Protein AF-A0A3D4RKL6-F1 (afdb_monomer)

pLDDT: mean 74.19, std 23.08, range [36.78, 98.31]

Sequence (136 aa):
MINQMENRRFEDKKEPEIVYSRSVKAGKRIYYLDVKKARNEDLYLCITESKRKSGAEEETPVFEKHKVFLYKEDFAHFVEGLNDVIGYVEKQLGQIEERQAWNPEENNDAAADTEEKDSDEPKKRKGLFGRLSKKD

Structure (mmCIF, N/CA/C/O backbone):
data_AF-A0A3D4RKL6-F1
#
_entry.id   AF-A0A3D4RKL6-F1
#
loop_
_atom_site.group_PDB
_atom_site.id
_atom_site.type_symbol
_atom_site.label_atom_id
_atom_site.label_alt_id
_atom_site.label_comp_id
_atom_site.label_asym_id
_atom_site.label_entity_id
_atom_site.label_seq_id
_atom_site.pdbx_PDB_ins_code
_atom_site.Cartn_x
_atom_site.Cartn_y
_atom_site.Cartn_z
_atom_site.occupancy
_atom_site.B_iso_or_equiv
_atom_site.auth_seq_id
_atom_site.auth_comp_id
_atom_site.auth_asym_id
_atom_site.auth_atom_id
_atom_site.pdbx_PDB_model_num
ATOM 1 N N . MET A 1 1 ? 33.488 6.873 1.400 1.00 39.22 1 MET A N 1
ATOM 2 C CA . MET A 1 1 ? 33.027 5.826 2.342 1.00 39.22 1 MET A CA 1
ATOM 3 C C . MET A 1 1 ? 31.908 6.364 3.245 1.00 39.22 1 MET A C 1
ATOM 5 O O . MET A 1 1 ? 32.100 6.452 4.446 1.00 39.22 1 MET A O 1
ATOM 9 N N . ILE A 1 2 ? 30.757 6.775 2.693 1.00 44.41 2 ILE A N 1
ATOM 10 C CA . ILE A 1 2 ? 29.634 7.303 3.510 1.00 44.41 2 ILE A CA 1
ATOM 11 C C . ILE A 1 2 ? 28.300 6.573 3.225 1.00 44.41 2 ILE A C 1
ATOM 13 O O . ILE A 1 2 ? 27.410 6.583 4.059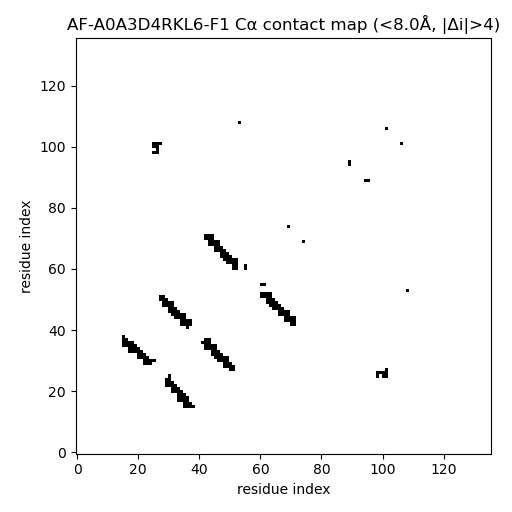 1.00 44.41 2 ILE A O 1
ATOM 17 N N . ASN A 1 3 ? 28.192 5.784 2.148 1.00 38.62 3 ASN A N 1
ATOM 18 C CA . ASN A 1 3 ? 26.923 5.162 1.734 1.00 38.62 3 ASN A CA 1
ATOM 19 C C . ASN A 1 3 ? 26.643 3.733 2.256 1.00 38.62 3 ASN A C 1
ATOM 21 O O . ASN A 1 3 ? 25.818 3.031 1.686 1.00 38.62 3 ASN A O 1
ATOM 25 N N . GLN A 1 4 ? 27.316 3.266 3.316 1.00 43.75 4 GLN A N 1
ATOM 26 C CA . GLN A 1 4 ? 27.133 1.890 3.833 1.00 43.75 4 GLN A CA 1
ATOM 27 C C . GLN A 1 4 ? 26.482 1.798 5.228 1.00 43.75 4 GLN A C 1
ATOM 29 O O . GLN A 1 4 ? 26.430 0.715 5.817 1.00 43.75 4 GLN A O 1
ATOM 34 N N . MET A 1 5 ? 25.988 2.908 5.785 1.00 43.50 5 MET A N 1
ATOM 35 C CA . MET A 1 5 ? 25.441 2.930 7.152 1.00 43.50 5 MET A CA 1
ATOM 36 C C . MET A 1 5 ? 23.915 3.055 7.252 1.00 43.50 5 MET A C 1
ATOM 38 O O . MET A 1 5 ? 23.383 2.779 8.323 1.00 43.50 5 MET A O 1
ATOM 42 N N . GLU A 1 6 ? 23.190 3.362 6.174 1.00 44.66 6 GLU A N 1
ATOM 43 C CA . GLU A 1 6 ? 21.726 3.524 6.262 1.00 44.66 6 GLU A CA 1
ATOM 44 C C . GLU A 1 6 ? 20.927 2.220 6.117 1.00 44.66 6 GLU A C 1
ATOM 46 O O . GLU A 1 6 ? 19.800 2.147 6.597 1.00 44.66 6 GLU A O 1
ATOM 51 N N . ASN A 1 7 ? 21.510 1.147 5.565 1.00 45.97 7 ASN A N 1
ATOM 52 C CA . ASN A 1 7 ? 20.746 -0.068 5.239 1.00 45.97 7 ASN A CA 1
ATOM 53 C C . ASN A 1 7 ? 20.817 -1.206 6.280 1.00 45.97 7 ASN A C 1
ATOM 55 O O . ASN A 1 7 ? 20.224 -2.256 6.067 1.00 45.97 7 ASN A O 1
ATOM 59 N N . ARG A 1 8 ? 21.524 -1.030 7.409 1.00 45.38 8 ARG A N 1
ATOM 60 C CA . ARG A 1 8 ? 21.801 -2.104 8.398 1.00 45.38 8 ARG A CA 1
ATOM 61 C C . ARG A 1 8 ? 21.047 -1.986 9.731 1.00 45.38 8 ARG A C 1
ATOM 63 O O . ARG A 1 8 ? 21.548 -2.427 10.759 1.00 45.38 8 ARG A O 1
ATOM 70 N N . ARG A 1 9 ? 19.864 -1.361 9.768 1.00 43.50 9 ARG A N 1
ATOM 71 C CA . ARG A 1 9 ? 19.114 -1.163 11.034 1.00 43.50 9 ARG A CA 1
ATOM 72 C C . ARG A 1 9 ? 17.768 -1.881 11.160 1.00 43.50 9 ARG A C 1
ATOM 74 O O . ARG A 1 9 ? 17.124 -1.724 12.195 1.00 43.50 9 ARG A O 1
ATOM 81 N N . PHE A 1 10 ? 17.352 -2.689 10.185 1.00 50.50 10 PHE A N 1
ATOM 82 C CA . PHE A 1 10 ? 16.012 -3.296 10.206 1.00 50.50 10 PHE A CA 1
ATOM 83 C C . PHE A 1 10 ? 15.960 -4.831 10.278 1.00 50.50 10 PHE A C 1
ATOM 85 O O . PHE A 1 10 ? 14.867 -5.358 10.452 1.00 50.50 10 PHE A O 1
ATOM 92 N N . GLU A 1 11 ? 17.086 -5.549 10.213 1.00 48.84 11 GLU A N 1
ATOM 93 C CA . GLU A 1 11 ? 17.067 -7.015 10.024 1.00 48.84 11 GLU A CA 1
ATOM 94 C C . GLU A 1 11 ? 16.809 -7.859 11.291 1.00 48.84 11 GLU A C 1
ATOM 96 O O . GLU A 1 11 ? 16.384 -9.000 11.159 1.00 48.84 11 GLU A O 1
ATOM 101 N N . ASP A 1 12 ? 16.938 -7.319 12.511 1.00 50.66 12 ASP A N 1
ATOM 102 C CA . ASP A 1 12 ? 16.784 -8.125 13.747 1.00 50.66 12 ASP A CA 1
ATOM 103 C C . ASP A 1 12 ? 15.400 -8.053 14.421 1.00 50.66 12 ASP A C 1
ATOM 105 O O . ASP A 1 12 ? 15.165 -8.647 15.480 1.00 50.66 12 ASP A O 1
ATOM 109 N N . LYS A 1 13 ? 14.430 -7.337 13.843 1.00 61.06 13 LYS A N 1
ATOM 110 C CA . LYS A 1 13 ? 13.048 -7.385 14.342 1.00 61.06 13 LYS A CA 1
ATOM 111 C C . LYS A 1 13 ? 12.308 -8.487 13.595 1.00 61.06 13 LYS A C 1
ATOM 113 O O . LYS A 1 13 ? 11.991 -8.298 12.428 1.00 61.06 13 LYS A O 1
ATOM 118 N N . LYS A 1 14 ? 11.997 -9.592 14.297 1.00 76.19 14 LYS A N 1
ATOM 119 C CA . LYS A 1 14 ? 11.049 -10.635 13.855 1.00 76.19 14 LYS A CA 1
ATOM 120 C C . LYS A 1 14 ? 9.933 -9.982 13.042 1.00 76.19 14 LYS A C 1
ATOM 122 O O . LYS A 1 14 ? 9.245 -9.105 13.576 1.00 76.19 14 LYS A O 1
ATOM 127 N N . GLU A 1 15 ? 9.812 -10.376 11.774 1.00 79.94 15 GLU A N 1
ATOM 128 C CA . GLU A 1 15 ? 8.829 -9.773 10.886 1.00 79.94 15 GLU A CA 1
ATOM 129 C C . GLU A 1 15 ? 7.431 -9.906 11.513 1.00 79.94 15 GLU A C 1
ATOM 131 O O . GLU A 1 15 ? 7.083 -10.976 12.028 1.00 79.94 15 GLU A O 1
ATOM 136 N N . PRO A 1 16 ? 6.654 -8.812 11.555 1.00 85.69 16 PRO A N 1
ATOM 137 C CA . PRO A 1 16 ? 5.302 -8.852 12.084 1.00 85.69 16 PRO A CA 1
ATOM 138 C C . PRO A 1 16 ? 4.443 -9.809 11.256 1.00 85.69 16 PRO A C 1
ATOM 140 O O . PRO A 1 16 ? 4.565 -9.864 10.032 1.00 85.69 16 PRO A O 1
ATOM 143 N N . GLU A 1 17 ? 3.576 -10.553 11.942 1.00 90.69 17 GLU A N 1
ATOM 144 C CA . GLU A 1 17 ? 2.701 -11.551 11.331 1.00 90.69 17 GLU A CA 1
ATOM 145 C C . GLU A 1 17 ? 1.767 -10.896 10.306 1.00 90.69 17 GLU A C 1
ATOM 147 O O . GLU A 1 17 ? 1.111 -9.889 10.596 1.00 90.69 17 GLU A O 1
ATOM 152 N N . ILE A 1 18 ? 1.717 -11.479 9.105 1.00 95.81 18 ILE A N 1
ATOM 153 C CA . ILE A 1 18 ? 0.768 -11.112 8.055 1.00 95.81 18 ILE A CA 1
ATOM 154 C C . ILE A 1 18 ? -0.501 -11.925 8.289 1.00 95.81 18 ILE A C 1
ATOM 156 O O . ILE A 1 18 ? -0.499 -13.140 8.108 1.00 95.81 18 ILE A O 1
ATOM 160 N N . VAL A 1 19 ? -1.579 -11.250 8.680 1.00 97.19 19 VAL A N 1
ATOM 161 C CA . VAL A 1 19 ? -2.872 -11.900 8.952 1.00 97.19 19 VAL A CA 1
ATOM 162 C C . VAL A 1 19 ? -3.747 -11.994 7.701 1.00 97.19 19 VAL A C 1
ATOM 164 O O . VAL A 1 19 ? -4.619 -12.852 7.613 1.00 97.19 19 VAL A O 1
ATOM 167 N N . TYR A 1 20 ? -3.515 -11.120 6.721 1.00 97.75 20 TYR A N 1
ATOM 168 C CA . TYR A 1 20 ? -4.172 -11.140 5.417 1.00 97.75 20 TYR A CA 1
ATOM 169 C C . TYR A 1 20 ? -3.264 -10.488 4.373 1.00 97.75 20 TYR A C 1
ATOM 171 O O . TYR A 1 20 ? -2.561 -9.528 4.683 1.00 97.75 20 TYR A O 1
ATOM 179 N N . SER A 1 21 ? -3.287 -10.982 3.137 1.00 97.62 21 SER A N 1
ATOM 180 C CA . SER A 1 21 ? -2.518 -10.407 2.033 1.00 97.62 21 SER A CA 1
ATOM 181 C C . SER A 1 21 ? -3.291 -10.502 0.724 1.00 97.62 21 SER A C 1
ATOM 183 O O . SER A 1 21 ? -3.964 -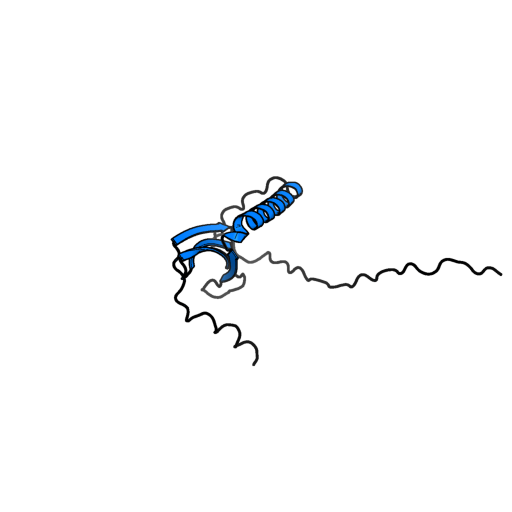11.499 0.452 1.00 97.62 21 SER A O 1
ATOM 185 N N . ARG A 1 22 ? -3.171 -9.463 -0.105 1.00 98.00 22 ARG A N 1
ATOM 186 C CA . ARG A 1 22 ? -3.636 -9.454 -1.493 1.00 98.00 22 ARG A CA 1
ATOM 187 C C . ARG A 1 22 ? -2.546 -8.895 -2.397 1.00 98.00 22 ARG A C 1
ATOM 189 O O . ARG A 1 22 ? -2.023 -7.815 -2.145 1.00 98.00 22 ARG A O 1
ATOM 196 N N . SER A 1 23 ? -2.254 -9.594 -3.490 1.00 96.94 23 SER A N 1
ATOM 197 C CA . SER A 1 23 ? -1.348 -9.107 -4.535 1.00 96.94 23 SER A CA 1
ATOM 198 C C . SER A 1 23 ? -2.126 -8.604 -5.751 1.00 96.94 23 SER A C 1
ATOM 200 O O . SER A 1 23 ? -3.084 -9.241 -6.187 1.00 96.94 23 SER A O 1
ATOM 202 N N . VAL A 1 24 ? -1.687 -7.485 -6.325 1.00 95.62 24 VAL A N 1
ATOM 203 C CA . VAL A 1 24 ? -2.242 -6.881 -7.543 1.00 95.62 24 VAL A CA 1
ATOM 204 C C . VAL A 1 24 ? -1.117 -6.738 -8.565 1.00 95.62 24 VAL A C 1
ATOM 206 O O . VAL A 1 24 ? -0.183 -5.963 -8.366 1.00 95.62 24 VAL A O 1
ATOM 209 N N . LYS A 1 25 ? -1.177 -7.509 -9.655 1.00 92.75 25 LYS A N 1
ATOM 210 C CA . LYS A 1 25 ? -0.218 -7.411 -10.767 1.00 92.75 25 LYS A CA 1
ATOM 211 C C . LYS A 1 25 ? -0.634 -6.270 -11.695 1.00 92.75 25 LYS A C 1
ATOM 213 O O . LYS A 1 25 ? -1.789 -6.213 -12.100 1.00 92.75 25 LYS A O 1
ATOM 218 N N . ALA A 1 26 ? 0.302 -5.393 -12.039 1.00 89.81 26 ALA A N 1
ATOM 219 C CA . ALA A 1 26 ? 0.060 -4.200 -12.845 1.00 89.81 26 ALA A CA 1
ATOM 220 C C . ALA A 1 26 ? 1.267 -3.910 -13.749 1.00 89.81 26 A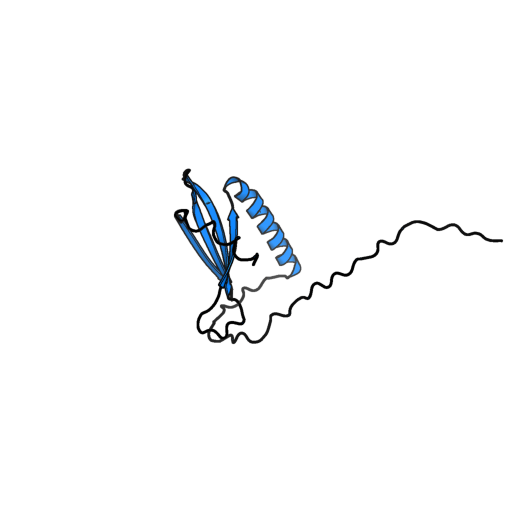LA A C 1
ATOM 222 O O . ALA A 1 26 ? 2.091 -3.027 -13.496 1.00 89.81 26 ALA A O 1
ATOM 223 N N . GLY A 1 27 ? 1.406 -4.675 -14.827 1.00 88.88 27 GLY A N 1
ATOM 224 C CA . GLY A 1 27 ? 2.538 -4.507 -15.729 1.00 88.88 27 GLY A CA 1
ATOM 225 C C . GLY A 1 27 ? 3.863 -4.982 -15.116 1.00 88.88 27 GLY A C 1
ATOM 226 O O . GLY A 1 27 ? 3.940 -6.057 -14.529 1.00 88.88 27 GLY A O 1
ATOM 227 N N . LYS A 1 28 ? 4.886 -4.119 -15.182 1.00 90.38 28 LYS A N 1
ATOM 228 C CA . LYS A 1 28 ? 6.195 -4.290 -14.516 1.00 90.38 28 LYS A CA 1
ATOM 229 C C . LYS A 1 28 ? 6.150 -4.121 -12.989 1.00 90.38 28 LYS A C 1
ATOM 231 O O . LYS A 1 28 ? 7.198 -4.161 -12.340 1.00 90.38 28 LYS A O 1
ATOM 236 N N . ARG A 1 29 ? 4.969 -3.854 -12.422 1.00 93.75 29 ARG A N 1
ATOM 237 C CA . ARG A 1 29 ? 4.758 -3.615 -10.992 1.00 93.75 29 ARG A CA 1
ATOM 238 C C . ARG A 1 29 ? 3.875 -4.692 -10.387 1.00 93.75 29 ARG A C 1
ATOM 240 O O . ARG A 1 29 ? 2.930 -5.168 -11.015 1.00 93.75 29 ARG A O 1
ATOM 247 N N . ILE A 1 30 ? 4.156 -5.031 -9.138 1.00 95.25 30 ILE A N 1
ATOM 248 C CA . ILE A 1 30 ? 3.271 -5.821 -8.286 1.00 95.25 30 ILE A CA 1
ATOM 249 C C . ILE A 1 30 ? 3.029 -5.016 -7.015 1.00 95.25 30 ILE A C 1
ATOM 251 O O . ILE A 1 30 ? 3.985 -4.628 -6.348 1.00 95.25 30 ILE A O 1
ATOM 255 N N . TYR A 1 31 ? 1.768 -4.778 -6.676 1.00 97.44 31 TYR A N 1
ATOM 256 C CA . TYR A 1 31 ? 1.386 -4.183 -5.402 1.00 97.44 31 TYR A CA 1
ATOM 257 C C . TYR A 1 31 ? 1.015 -5.290 -4.415 1.00 97.44 31 TYR A C 1
ATOM 259 O O . TYR A 1 31 ? 0.179 -6.139 -4.722 1.00 97.44 31 TYR A O 1
ATOM 267 N N . TYR A 1 32 ? 1.622 -5.282 -3.234 1.00 97.81 32 TYR A N 1
ATOM 268 C CA . TYR A 1 32 ? 1.277 -6.155 -2.115 1.00 97.81 32 TYR A CA 1
ATOM 269 C C . TYR A 1 32 ? 0.529 -5.334 -1.069 1.00 97.81 32 TYR A C 1
ATOM 271 O O . TYR A 1 32 ? 1.042 -4.315 -0.605 1.00 97.81 32 TYR A O 1
ATOM 279 N N . LEU A 1 33 ? -0.685 -5.759 -0.734 1.00 97.94 33 LEU A N 1
ATOM 280 C CA . LEU A 1 33 ? -1.560 -5.146 0.257 1.00 97.94 33 LEU A CA 1
ATOM 281 C C . LEU A 1 33 ? -1.650 -6.096 1.452 1.00 97.94 33 LEU A C 1
ATOM 283 O O . LEU A 1 33 ? -2.474 -7.014 1.455 1.00 97.94 33 LEU A O 1
ATOM 287 N N . ASP A 1 34 ? -0.782 -5.895 2.439 1.00 98.31 34 ASP A N 1
ATOM 288 C CA . ASP A 1 34 ? -0.698 -6.759 3.616 1.00 98.31 34 ASP A CA 1
ATOM 289 C C . ASP A 1 34 ? -1.387 -6.111 4.816 1.00 98.31 34 ASP A C 1
ATOM 291 O O . ASP A 1 34 ? -1.098 -4.964 5.156 1.00 98.31 34 ASP A O 1
ATOM 295 N N . VAL A 1 35 ? -2.228 -6.869 5.516 1.00 97.88 35 VAL A N 1
ATOM 296 C CA . VAL A 1 35 ? -2.668 -6.550 6.877 1.00 97.88 35 VAL A CA 1
ATOM 297 C C . VAL A 1 35 ? -1.701 -7.228 7.835 1.00 97.88 35 VAL A C 1
ATOM 299 O O . VAL A 1 35 ? -1.546 -8.453 7.818 1.00 97.88 35 VAL A O 1
ATOM 302 N N . LYS A 1 36 ? -1.049 -6.433 8.679 1.00 96.50 36 LYS A N 1
ATOM 303 C CA . LYS A 1 36 ? -0.057 -6.905 9.644 1.00 96.50 36 LYS A CA 1
ATOM 304 C C . LYS A 1 36 ? -0.507 -6.621 11.062 1.00 96.50 36 LYS A C 1
ATOM 306 O O . LYS A 1 36 ? -1.151 -5.607 11.327 1.00 96.50 36 LYS A O 1
ATOM 311 N N . LYS A 1 37 ? -0.131 -7.517 11.969 1.00 94.88 37 LYS A N 1
ATOM 312 C CA . LYS A 1 37 ? -0.412 -7.394 13.397 1.00 94.88 37 LYS A CA 1
ATOM 313 C C . LYS A 1 37 ? 0.822 -6.891 14.140 1.00 94.88 37 LYS A C 1
ATOM 315 O O . LYS A 1 37 ? 1.907 -7.472 14.051 1.00 94.88 37 LYS A O 1
ATOM 320 N N . ALA A 1 38 ? 0.679 -5.772 14.840 1.00 90.00 38 ALA A N 1
ATOM 321 C CA . ALA A 1 38 ? 1.706 -5.227 15.713 1.00 90.00 38 ALA A CA 1
ATOM 322 C C . ALA A 1 38 ? 1.789 -6.023 17.028 1.00 90.00 38 ALA A C 1
ATOM 324 O O . ALA A 1 38 ? 0.930 -6.840 17.350 1.00 90.00 38 ALA A O 1
ATOM 325 N N . ARG A 1 39 ? 2.840 -5.779 17.822 1.00 88.38 39 ARG A N 1
ATOM 326 C CA . ARG A 1 39 ? 3.055 -6.486 19.102 1.00 88.38 39 ARG A CA 1
ATOM 327 C C . ARG A 1 39 ? 1.961 -6.222 20.139 1.00 88.38 39 ARG A C 1
ATOM 329 O O . ARG A 1 39 ? 1.799 -7.015 21.053 1.00 88.38 39 ARG A O 1
ATOM 336 N N . ASN A 1 40 ? 1.264 -5.096 20.017 1.00 89.81 40 ASN A N 1
ATOM 337 C CA . ASN A 1 40 ? 0.137 -4.705 20.859 1.00 89.81 40 ASN A CA 1
ATOM 338 C C . ASN A 1 40 ? -1.211 -5.182 20.291 1.00 89.81 40 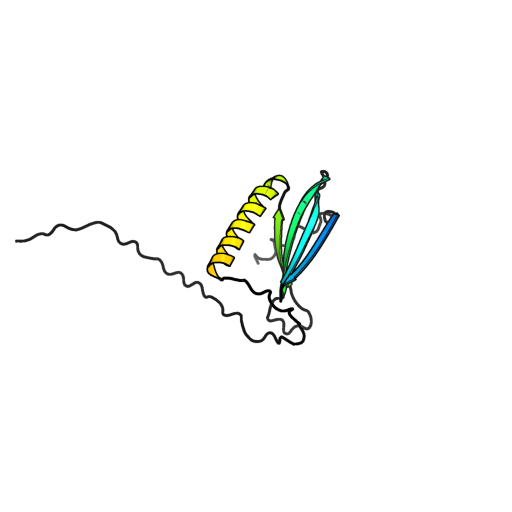ASN A C 1
ATOM 340 O O . ASN A 1 40 ? -2.244 -4.662 20.693 1.00 89.81 40 ASN A O 1
ATOM 344 N N . GLU A 1 41 ? -1.194 -6.133 19.353 1.00 89.88 41 GLU A N 1
ATOM 345 C CA . GLU A 1 41 ? -2.368 -6.699 18.684 1.00 89.88 41 GLU A CA 1
ATOM 346 C C . GLU A 1 41 ? -3.091 -5.745 17.713 1.00 89.88 41 GLU A C 1
ATOM 348 O O . GLU A 1 41 ? -4.047 -6.164 17.060 1.00 89.88 41 GLU A O 1
ATOM 353 N N . ASP A 1 42 ? -2.617 -4.504 17.543 1.00 93.38 42 ASP A N 1
ATOM 354 C CA . ASP A 1 42 ? -3.192 -3.569 16.575 1.00 93.38 42 ASP A CA 1
ATOM 355 C C . ASP A 1 42 ? -2.886 -3.976 15.131 1.00 93.38 42 ASP A C 1
ATOM 357 O O . ASP A 1 42 ? -1.775 -4.396 14.792 1.00 93.38 42 ASP A O 1
ATOM 361 N N . LEU A 1 43 ? -3.882 -3.804 14.261 1.00 95.50 43 LEU A N 1
ATOM 362 C CA . LEU A 1 43 ? -3.751 -4.042 12.829 1.00 95.50 43 LEU A CA 1
ATOM 363 C C . LEU A 1 43 ? -3.339 -2.763 12.099 1.00 95.50 43 LEU A C 1
ATOM 365 O O . LEU A 1 43 ? -3.860 -1.682 12.371 1.00 95.50 43 LEU A O 1
ATOM 369 N N . TYR A 1 44 ? -2.443 -2.909 11.129 1.00 96.75 44 TYR A N 1
ATOM 370 C CA . TYR A 1 44 ? -2.041 -1.847 10.210 1.00 96.75 44 TYR A CA 1
ATOM 371 C C . TYR A 1 44 ? -1.813 -2.422 8.809 1.00 96.75 44 TYR A C 1
ATOM 373 O O . TYR A 1 44 ? -1.593 -3.627 8.645 1.00 96.75 44 TYR A O 1
ATOM 381 N N . LEU A 1 45 ? -1.876 -1.567 7.790 1.00 97.75 45 LEU A N 1
ATOM 382 C CA . LEU A 1 45 ? -1.604 -1.950 6.409 1.00 97.75 45 LEU A CA 1
ATOM 383 C C . LEU A 1 45 ? -0.145 -1.685 6.047 1.00 97.75 45 LEU A C 1
ATOM 385 O O . LEU A 1 45 ? 0.434 -0.661 6.411 1.00 97.75 45 LEU A O 1
ATOM 389 N N . CYS A 1 46 ? 0.436 -2.596 5.278 1.00 97.75 46 CYS A N 1
ATOM 390 C CA . CYS A 1 46 ? 1.693 -2.399 4.576 1.00 97.75 46 CYS A CA 1
ATOM 391 C C . CYS A 1 46 ? 1.417 -2.528 3.078 1.00 97.75 46 CYS A C 1
ATOM 393 O O . CYS A 1 46 ? 1.131 -3.617 2.582 1.00 97.75 46 CYS A O 1
ATOM 395 N N . ILE A 1 47 ? 1.487 -1.402 2.373 1.00 97.94 47 ILE A N 1
ATOM 396 C CA . ILE A 1 47 ? 1.331 -1.327 0.922 1.00 97.94 47 ILE A CA 1
ATOM 397 C C . ILE A 1 47 ? 2.734 -1.309 0.329 1.00 97.94 47 ILE A C 1
ATOM 399 O O . ILE A 1 47 ? 3.507 -0.389 0.596 1.00 97.94 47 ILE A O 1
ATOM 403 N N . THR A 1 48 ? 3.084 -2.330 -0.447 1.00 98.06 48 THR A N 1
ATOM 404 C CA . THR A 1 48 ? 4.391 -2.420 -1.109 1.00 98.06 48 THR A CA 1
ATOM 405 C C . THR A 1 48 ? 4.214 -2.408 -2.618 1.00 98.06 48 THR A C 1
ATOM 407 O O . THR A 1 48 ? 3.663 -3.356 -3.165 1.00 98.06 48 THR A O 1
ATOM 410 N N . GLU A 1 49 ? 4.729 -1.393 -3.305 1.00 97.12 49 GLU A N 1
ATOM 411 C CA . GLU A 1 49 ? 4.994 -1.484 -4.743 1.00 97.12 49 GLU A CA 1
ATOM 412 C C . GLU A 1 49 ? 6.318 -2.221 -4.942 1.00 97.12 49 GLU A C 1
ATOM 414 O O . GLU A 1 49 ? 7.330 -1.835 -4.362 1.00 97.12 49 GLU A O 1
ATOM 419 N N . SER A 1 50 ? 6.330 -3.260 -5.774 1.00 95.56 50 SER A N 1
ATOM 420 C CA . SER A 1 50 ? 7.546 -3.887 -6.281 1.00 95.56 50 SER A CA 1
ATOM 421 C C . SER A 1 50 ? 7.635 -3.671 -7.788 1.00 95.56 50 SER A C 1
ATOM 423 O O . SER A 1 50 ? 6.876 -4.273 -8.546 1.00 95.56 50 SER A O 1
ATOM 425 N N . LYS A 1 51 ? 8.553 -2.807 -8.222 1.00 94.25 51 LYS A N 1
ATOM 426 C CA . LYS A 1 51 ? 8.795 -2.464 -9.628 1.00 94.25 51 LYS A CA 1
ATOM 427 C C . LYS A 1 51 ? 10.021 -3.217 -10.138 1.00 94.25 51 LYS A C 1
ATOM 429 O O . LYS A 1 51 ? 11.089 -3.137 -9.535 1.00 94.25 51 LYS A O 1
ATOM 434 N N . ARG A 1 52 ? 9.899 -3.931 -11.257 1.00 90.56 52 ARG A N 1
ATOM 435 C CA . ARG A 1 52 ? 11.060 -4.509 -11.953 1.00 90.56 52 ARG A CA 1
ATOM 436 C C . ARG A 1 52 ? 11.921 -3.373 -12.521 1.00 90.56 52 ARG A C 1
ATOM 438 O O . ARG A 1 52 ? 11.391 -2.511 -13.224 1.00 90.56 52 ARG A O 1
ATOM 445 N N . LYS A 1 53 ? 13.222 -3.356 -12.219 1.00 87.69 53 LYS A N 1
ATOM 446 C CA . LYS A 1 53 ? 14.164 -2.394 -12.815 1.00 87.69 53 LYS A CA 1
ATOM 447 C C . LYS A 1 53 ? 14.517 -2.834 -14.239 1.00 87.69 53 LYS A C 1
ATOM 449 O O . LYS A 1 53 ? 14.869 -3.992 -14.455 1.00 87.69 53 LYS A O 1
ATOM 454 N N . SER A 1 54 ? 14.399 -1.918 -15.199 1.00 74.75 54 SER A N 1
ATOM 455 C CA . SER A 1 54 ? 14.866 -2.112 -16.577 1.00 74.75 54 SER A CA 1
ATOM 456 C C . SER A 1 54 ? 16.392 -1.937 -16.604 1.00 74.75 54 SER A C 1
ATOM 458 O O . SER A 1 54 ? 16.888 -1.002 -15.980 1.00 74.75 54 SER A O 1
ATOM 460 N N . GLY A 1 55 ? 17.133 -2.811 -17.295 1.00 63.69 55 GLY A N 1
ATOM 461 C CA . GLY A 1 55 ? 18.590 -2.665 -17.478 1.00 63.69 55 GLY A CA 1
ATOM 462 C C . GLY A 1 55 ? 19.478 -3.726 -16.822 1.00 63.69 55 GLY A C 1
ATOM 463 O O . GLY A 1 55 ? 20.696 -3.593 -16.853 1.00 63.69 55 GLY A O 1
ATOM 464 N N . ALA A 1 56 ? 18.912 -4.790 -16.256 1.00 54.16 56 ALA A N 1
ATOM 465 C CA . ALA A 1 56 ? 19.710 -5.956 -15.911 1.00 54.16 56 ALA A CA 1
ATOM 466 C C . ALA A 1 56 ? 19.866 -6.828 -17.168 1.00 54.16 56 ALA A C 1
ATOM 468 O O . ALA A 1 56 ? 18.996 -7.636 -17.475 1.00 54.16 56 ALA A O 1
ATOM 469 N N . GLU A 1 57 ? 20.993 -6.683 -17.865 1.00 55.56 57 GLU A N 1
ATOM 470 C CA . GLU A 1 57 ? 21.581 -7.755 -18.693 1.00 55.56 57 GLU A CA 1
ATOM 471 C C . GLU A 1 57 ? 21.963 -8.992 -17.841 1.00 55.56 57 GLU A C 1
ATOM 473 O O . GLU A 1 57 ? 22.535 -9.957 -18.339 1.00 55.56 57 GLU A O 1
ATOM 478 N N . GLU A 1 58 ? 21.659 -8.973 -16.539 1.00 57.38 58 GLU A N 1
ATOM 479 C CA . GLU A 1 58 ? 21.821 -10.088 -15.620 1.00 57.38 58 GLU A CA 1
ATOM 480 C C . GLU A 1 58 ? 20.646 -11.071 -15.734 1.00 57.38 58 GLU A C 1
ATOM 482 O O . GLU A 1 58 ? 19.479 -10.692 -15.827 1.00 57.38 58 GLU A O 1
ATOM 487 N N . GLU A 1 59 ? 20.965 -12.361 -15.636 1.00 67.31 59 GLU A N 1
ATOM 488 C CA . GLU A 1 59 ? 20.028 -13.494 -15.665 1.00 67.31 59 GLU A CA 1
ATOM 489 C C . GLU A 1 59 ? 18.922 -13.401 -14.588 1.00 67.31 59 GLU A C 1
ATOM 491 O O . GLU A 1 59 ? 17.870 -14.030 -14.704 1.00 67.31 59 GLU A O 1
ATOM 496 N N . THR A 1 60 ? 19.131 -12.590 -13.541 1.00 76.50 60 THR A N 1
ATOM 497 C CA . THR A 1 60 ? 18.206 -12.442 -12.412 1.00 76.50 60 THR A CA 1
ATOM 498 C C . THR A 1 60 ? 17.524 -11.066 -12.402 1.00 76.50 60 THR A C 1
ATOM 500 O O . THR A 1 60 ? 18.198 -10.038 -12.343 1.00 76.50 60 THR A O 1
ATOM 503 N N . PRO A 1 61 ? 16.180 -10.999 -12.381 1.00 78.25 61 PRO A N 1
ATOM 504 C CA . PRO A 1 61 ? 15.464 -9.729 -12.318 1.00 78.25 61 PRO A CA 1
ATOM 505 C C . PRO A 1 61 ? 15.654 -9.024 -10.965 1.00 78.25 61 PRO A C 1
ATOM 507 O O . PRO A 1 61 ? 15.370 -9.585 -9.905 1.00 78.25 61 PRO A O 1
ATOM 510 N N . VAL A 1 62 ? 16.063 -7.753 -11.008 1.00 87.69 62 VAL A N 1
ATOM 511 C CA . VAL A 1 62 ? 16.182 -6.876 -9.832 1.00 87.69 62 VAL A CA 1
ATOM 512 C C . VAL A 1 62 ? 14.892 -6.076 -9.630 1.00 87.69 62 VAL A C 1
ATOM 514 O O . VAL A 1 62 ? 14.339 -5.506 -10.575 1.00 87.69 62 VAL A O 1
ATOM 517 N N . PHE A 1 63 ? 14.424 -5.991 -8.381 1.00 90.31 63 PHE A N 1
ATOM 518 C CA . PHE A 1 63 ? 13.195 -5.284 -8.017 1.00 90.31 63 PHE A CA 1
ATOM 519 C C . PHE A 1 63 ? 13.460 -4.122 -7.061 1.00 90.31 63 PHE A C 1
ATOM 521 O O . PHE A 1 63 ? 14.122 -4.274 -6.035 1.00 90.31 63 PHE A O 1
ATOM 528 N N . GLU A 1 64 ? 12.876 -2.970 -7.371 1.00 93.88 64 GLU A N 1
ATOM 529 C CA . GLU A 1 64 ? 12.750 -1.838 -6.460 1.00 93.88 64 GLU A CA 1
ATOM 530 C C . GLU A 1 64 ? 11.481 -1.978 -5.626 1.00 93.88 64 GLU A C 1
ATOM 532 O O . GLU A 1 64 ? 10.442 -2.376 -6.155 1.00 93.88 64 GLU A O 1
ATOM 537 N N . LYS A 1 65 ? 11.559 -1.672 -4.327 1.00 95.38 65 LYS A N 1
ATOM 538 C CA . LYS A 1 65 ? 10.419 -1.759 -3.411 1.00 95.38 65 LYS A CA 1
ATOM 539 C C . LYS A 1 65 ? 10.141 -0.403 -2.774 1.00 95.38 65 LYS A C 1
ATOM 541 O O . LYS A 1 65 ? 10.989 0.102 -2.043 1.00 95.38 65 LYS A O 1
ATOM 546 N N . HIS A 1 66 ? 8.937 0.123 -2.968 1.00 96.31 66 HIS A N 1
ATOM 547 C CA . HIS A 1 66 ? 8.430 1.285 -2.237 1.00 96.31 66 HIS A CA 1
ATOM 548 C C . HIS A 1 66 ? 7.396 0.805 -1.226 1.00 96.31 66 HIS A C 1
ATOM 550 O O . HIS A 1 66 ? 6.476 0.074 -1.588 1.00 96.31 66 HIS A O 1
ATOM 556 N N . LYS A 1 67 ? 7.562 1.170 0.047 1.00 96.75 67 LYS A N 1
ATOM 557 C CA . LYS A 1 67 ? 6.682 0.729 1.134 1.00 96.75 67 LYS A CA 1
ATOM 558 C C . LYS A 1 67 ? 6.011 1.915 1.798 1.00 96.75 67 LYS A C 1
ATOM 560 O O . LYS A 1 67 ? 6.684 2.866 2.186 1.00 96.75 67 LYS A O 1
ATOM 565 N N . VAL A 1 68 ? 4.708 1.792 1.998 1.00 96.81 68 VAL A N 1
ATOM 566 C CA . VAL A 1 68 ? 3.894 2.700 2.800 1.00 96.81 68 VAL A CA 1
ATOM 567 C C . VAL A 1 68 ? 3.269 1.894 3.933 1.00 96.81 68 VAL A C 1
ATOM 569 O O . VAL A 1 68 ? 2.758 0.793 3.719 1.00 96.81 68 VAL A O 1
ATOM 572 N N . PHE A 1 69 ? 3.333 2.437 5.145 1.00 96.75 69 PHE A N 1
ATOM 573 C CA . PHE A 1 69 ? 2.636 1.903 6.310 1.00 96.75 69 PHE A CA 1
ATOM 574 C C . PHE A 1 69 ? 1.460 2.816 6.624 1.00 96.75 69 PHE A C 1
ATOM 576 O O . PHE A 1 69 ? 1.642 4.030 6.694 1.00 96.75 69 PHE A O 1
ATOM 583 N N . LEU A 1 70 ? 0.278 2.237 6.804 1.00 97.44 70 LEU A N 1
ATOM 584 C CA . LEU A 1 70 ? -0.936 2.978 7.119 1.00 97.44 70 LEU A CA 1
ATOM 585 C C . LEU A 1 70 ? -1.569 2.392 8.381 1.00 97.44 70 LEU A C 1
ATOM 587 O O . LEU A 1 70 ? -1.834 1.189 8.438 1.00 97.44 70 LEU A O 1
ATOM 591 N N . TYR A 1 71 ? -1.796 3.236 9.382 1.00 96.25 71 TYR A N 1
ATOM 592 C CA . TYR A 1 71 ? -2.376 2.843 10.664 1.00 96.25 71 TYR A CA 1
ATOM 593 C C . TYR A 1 71 ? -3.892 3.058 10.667 1.00 96.25 71 TYR A C 1
ATOM 595 O O . TYR A 1 71 ? -4.423 3.849 9.886 1.00 96.25 71 TYR A O 1
ATOM 603 N N . LYS A 1 72 ? -4.599 2.308 11.519 1.00 94.94 72 LYS A N 1
ATOM 604 C CA . LYS A 1 72 ? -6.071 2.227 11.525 1.00 94.94 72 LYS A CA 1
ATOM 605 C C . LYS A 1 72 ? -6.755 3.590 11.684 1.00 94.94 72 LYS A C 1
ATOM 607 O O . LYS A 1 72 ? -7.810 3.812 11.097 1.00 94.94 72 LYS A O 1
ATOM 612 N N . GLU A 1 73 ? -6.158 4.489 12.457 1.00 96.38 73 GLU A N 1
ATOM 613 C CA . GLU A 1 73 ? -6.635 5.849 12.719 1.00 96.38 73 GLU A CA 1
ATOM 614 C C . GLU A 1 73 ? -6.664 6.731 11.463 1.00 96.38 73 GLU A C 1
ATOM 616 O O . GLU A 1 73 ? -7.506 7.623 11.356 1.00 96.38 73 GLU A O 1
ATOM 621 N N . ASP A 1 74 ? -5.814 6.430 10.482 1.00 98.00 74 ASP A N 1
ATOM 622 C CA . ASP A 1 74 ? -5.646 7.229 9.269 1.00 98.00 74 ASP A CA 1
ATOM 623 C C . ASP A 1 74 ? -6.451 6.681 8.080 1.00 98.00 74 ASP A C 1
ATOM 625 O O . ASP A 1 74 ? -6.528 7.333 7.038 1.00 98.00 74 ASP A O 1
ATOM 629 N N . PHE A 1 75 ? -7.073 5.500 8.205 1.00 96.12 75 PHE A N 1
ATOM 630 C CA . PHE A 1 75 ? -7.730 4.806 7.086 1.00 96.12 75 PHE A CA 1
ATOM 631 C C . PHE A 1 75 ? -8.773 5.665 6.376 1.00 96.12 75 PHE A C 1
ATOM 633 O O . PHE A 1 75 ? -8.773 5.726 5.148 1.00 96.12 75 PHE A O 1
ATOM 640 N N . ALA A 1 76 ? -9.649 6.328 7.133 1.00 97.31 76 ALA A N 1
ATOM 641 C CA . ALA A 1 76 ? -10.735 7.115 6.557 1.00 97.31 76 ALA A CA 1
ATOM 642 C C . ALA A 1 76 ? -10.197 8.280 5.711 1.00 97.31 76 ALA A C 1
ATOM 644 O O . ALA A 1 76 ? -10.515 8.376 4.528 1.00 97.31 76 ALA A O 1
ATOM 645 N N . HIS A 1 77 ? -9.315 9.097 6.294 1.00 97.69 77 HIS A N 1
ATOM 646 C CA . HIS A 1 77 ? -8.724 10.254 5.622 1.00 97.69 77 HIS A CA 1
ATOM 647 C C . HIS A 1 77 ? -7.858 9.846 4.424 1.00 97.69 77 HIS A C 1
ATOM 649 O O . HIS A 1 77 ? -7.890 10.496 3.380 1.00 97.69 77 HIS A O 1
ATOM 655 N N . PHE A 1 78 ? -7.102 8.750 4.547 1.00 97.88 78 PHE A N 1
ATOM 656 C CA . PHE A 1 78 ? -6.265 8.254 3.459 1.00 97.88 78 PHE A CA 1
ATOM 657 C C . PHE A 1 78 ? -7.101 7.765 2.270 1.00 97.88 78 PHE A C 1
ATOM 659 O O . PHE A 1 78 ? -6.800 8.112 1.131 1.00 97.88 78 PHE A O 1
ATOM 666 N N . VAL A 1 79 ? -8.157 6.980 2.518 1.00 97.19 79 VAL A N 1
ATOM 667 C CA . VAL A 1 79 ? -9.042 6.469 1.456 1.00 97.19 79 VAL A CA 1
ATOM 668 C C . VAL A 1 79 ? -9.804 7.605 0.779 1.00 97.19 79 VAL A C 1
ATOM 670 O O . VAL A 1 79 ? -9.931 7.599 -0.443 1.00 97.19 79 VAL A O 1
ATOM 673 N N . GLU A 1 80 ? -10.279 8.588 1.545 1.00 98.12 80 GLU A N 1
ATOM 674 C CA . GLU A 1 80 ? -10.927 9.784 1.001 1.00 98.12 80 GLU A CA 1
ATOM 675 C C . GLU A 1 80 ? -9.993 10.542 0.050 1.00 98.12 80 GLU A C 1
ATOM 677 O O . GLU A 1 80 ? -10.336 10.731 -1.118 1.00 98.12 80 GLU A O 1
ATOM 682 N N . GLY A 1 81 ? -8.789 10.899 0.509 1.00 98.31 81 GLY A N 1
ATOM 683 C CA . GLY A 1 81 ? -7.818 11.623 -0.314 1.00 98.31 81 GLY A CA 1
ATOM 684 C C . GLY A 1 81 ? -7.350 10.826 -1.535 1.00 98.31 81 GLY A C 1
ATOM 685 O O . GLY A 1 81 ? -7.203 11.387 -2.620 1.00 98.31 81 GLY A O 1
ATOM 686 N N . LEU A 1 82 ? -7.161 9.509 -1.394 1.00 97.31 82 LEU A N 1
ATOM 687 C CA . LEU A 1 82 ? -6.796 8.640 -2.515 1.00 97.31 82 LEU A CA 1
ATOM 688 C C . LEU A 1 82 ? -7.897 8.617 -3.585 1.00 97.31 82 LEU A C 1
ATOM 690 O O . LEU A 1 82 ? -7.600 8.779 -4.768 1.00 97.31 82 LEU A O 1
ATOM 694 N N . ASN A 1 83 ? -9.156 8.446 -3.178 1.00 97.25 83 ASN A N 1
ATOM 695 C CA . ASN A 1 83 ? -10.290 8.419 -4.101 1.00 97.25 83 ASN A CA 1
ATOM 696 C C . ASN A 1 83 ? -10.515 9.774 -4.782 1.00 97.25 83 ASN A C 1
ATOM 698 O O . ASN A 1 83 ? -10.835 9.798 -5.970 1.00 97.25 83 ASN A O 1
ATOM 7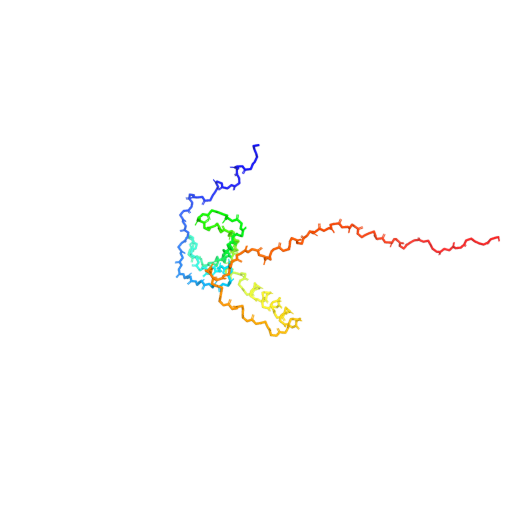02 N N . ASP A 1 84 ? -10.333 10.889 -4.068 1.00 98.00 84 ASP A N 1
ATOM 703 C CA . ASP A 1 84 ? -10.451 12.234 -4.645 1.00 98.00 84 ASP A CA 1
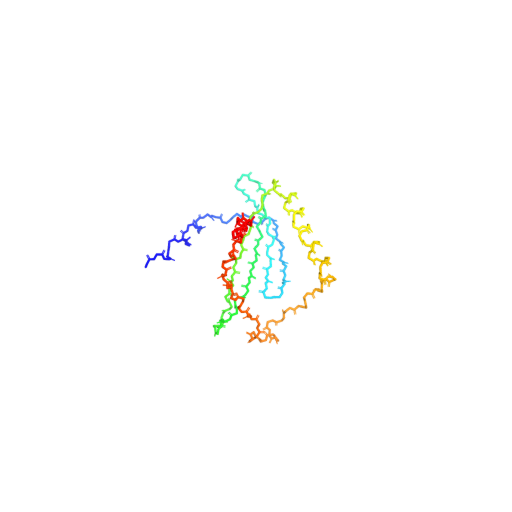ATOM 704 C C . ASP A 1 84 ? -9.425 12.456 -5.765 1.00 98.00 84 ASP A C 1
ATOM 706 O O . ASP A 1 84 ? -9.781 12.830 -6.886 1.00 98.00 84 ASP A O 1
ATOM 710 N N . VAL A 1 85 ? -8.155 12.126 -5.509 1.00 97.12 85 VAL A N 1
ATOM 711 C CA . VAL A 1 85 ? -7.084 12.284 -6.504 1.00 97.12 85 VAL A CA 1
ATOM 712 C C . VAL A 1 85 ? -7.272 11.335 -7.693 1.00 97.12 85 VAL A C 1
ATOM 714 O O . VAL A 1 85 ? -7.086 11.758 -8.835 1.00 97.12 85 VAL A O 1
ATOM 717 N N . ILE A 1 86 ? -7.691 10.083 -7.466 1.00 94.62 86 ILE A N 1
ATOM 718 C CA . ILE A 1 86 ? -8.034 9.151 -8.556 1.00 94.62 86 ILE A CA 1
ATOM 719 C C . ILE A 1 86 ? -9.179 9.721 -9.400 1.00 94.62 86 ILE A C 1
ATOM 721 O O . ILE A 1 86 ? -9.053 9.817 -10.621 1.00 94.62 86 ILE A O 1
ATOM 725 N N . GLY A 1 87 ? -10.258 10.177 -8.761 1.00 94.88 87 GLY A N 1
ATOM 726 C CA . GLY A 1 87 ? -11.409 10.754 -9.453 1.00 94.88 87 GLY A CA 1
ATOM 727 C C . GLY A 1 87 ? -11.070 12.034 -10.222 1.00 94.88 87 GLY A C 1
ATOM 728 O O . GLY A 1 87 ? -11.652 12.297 -11.277 1.00 94.88 87 GLY A O 1
ATOM 729 N N . TYR A 1 88 ? -10.116 12.836 -9.741 1.00 95.38 88 TYR A N 1
ATOM 730 C CA . TYR A 1 88 ? -9.583 13.966 -10.502 1.00 95.38 88 TYR A CA 1
ATOM 731 C C . TYR A 1 88 ? -8.890 13.496 -11.789 1.00 95.38 88 TYR A C 1
ATOM 733 O O . TYR A 1 88 ? -9.177 14.033 -12.860 1.00 95.38 88 TYR A O 1
ATOM 741 N N . VAL A 1 89 ? -8.029 12.476 -11.709 1.00 92.88 89 VAL A N 1
ATOM 742 C CA . VAL A 1 89 ? -7.307 11.920 -12.868 1.00 92.88 89 VAL A CA 1
ATOM 743 C C . VAL A 1 89 ? -8.271 11.317 -13.893 1.00 92.88 89 VAL A C 1
ATOM 745 O O . VAL A 1 89 ? -8.160 11.623 -15.080 1.00 92.88 89 VAL A O 1
ATOM 748 N N . GLU A 1 90 ? -9.253 10.531 -13.453 1.00 90.62 90 GLU A N 1
ATOM 749 C CA . GLU A 1 90 ? -10.283 9.937 -14.321 1.00 90.62 90 GLU A CA 1
ATOM 750 C C . GLU A 1 90 ? -11.074 11.001 -15.094 1.00 90.62 90 GLU A C 1
ATOM 752 O O . GLU A 1 90 ? -11.318 10.863 -16.290 1.00 90.62 90 GLU A O 1
ATOM 757 N N . LYS A 1 91 ? -11.430 12.118 -14.450 1.00 91.69 91 LYS A N 1
ATOM 758 C CA . LYS A 1 91 ? -12.130 13.223 -15.127 1.00 91.69 91 LYS A CA 1
ATOM 759 C C . LYS A 1 91 ? -11.280 13.901 -16.202 1.00 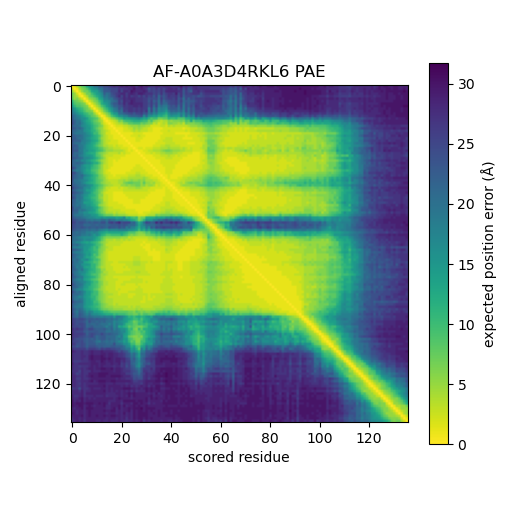91.69 91 LYS A C 1
ATOM 761 O O . LYS A 1 91 ? -11.842 14.389 -17.178 1.00 91.69 91 LYS A O 1
ATOM 766 N N . GLN A 1 92 ? -9.960 13.972 -16.014 1.00 91.44 92 GLN A N 1
ATOM 767 C CA . GLN A 1 92 ? -9.050 14.599 -16.980 1.00 91.44 92 GLN A CA 1
ATOM 768 C C . GLN A 1 92 ? -8.728 13.676 -18.159 1.00 91.44 92 GLN A C 1
ATOM 770 O O . GLN A 1 92 ? -8.631 14.145 -19.290 1.00 91.44 92 GLN A O 1
ATOM 775 N N . LEU A 1 93 ? -8.548 12.379 -17.898 1.00 87.62 93 LEU A N 1
ATOM 776 C CA . LEU A 1 93 ? -8.105 11.406 -18.900 1.00 87.62 93 LEU A CA 1
ATOM 777 C C . LEU A 1 93 ? -9.257 10.635 -19.567 1.00 87.62 93 LEU A C 1
ATOM 779 O O . LEU A 1 93 ? -9.035 9.992 -20.590 1.00 87.62 93 LEU A O 1
ATOM 783 N N . GLY A 1 94 ? -10.478 10.710 -19.032 1.00 80.19 94 GLY A N 1
ATOM 784 C CA . GLY A 1 94 ? -11.605 9.887 -19.474 1.00 80.19 94 GLY A CA 1
ATOM 785 C C . GLY A 1 94 ? -11.547 8.471 -18.887 1.00 80.19 94 GLY A C 1
ATOM 786 O O . GLY A 1 94 ? -10.969 8.252 -17.824 1.00 80.19 94 GLY A O 1
ATOM 787 N N . GLN A 1 95 ? -12.167 7.493 -19.562 1.00 68.75 95 GLN A N 1
ATOM 788 C CA . GLN A 1 95 ? -12.083 6.090 -19.140 1.00 68.75 95 GLN A CA 1
ATOM 789 C C . GLN A 1 95 ? -10.623 5.624 -19.171 1.00 68.75 95 GLN A C 1
ATOM 791 O O . GLN A 1 95 ? -10.016 5.519 -20.234 1.00 68.75 95 GLN A O 1
ATOM 796 N N . ILE A 1 96 ? -10.067 5.341 -17.993 1.00 71.06 96 ILE A N 1
ATOM 797 C CA . ILE A 1 96 ? -8.736 4.756 -17.862 1.00 71.06 96 ILE A CA 1
ATOM 798 C C . ILE A 1 96 ? -8.848 3.296 -18.304 1.00 71.06 96 ILE A C 1
ATOM 800 O O . ILE A 1 96 ? -9.453 2.479 -17.611 1.00 71.06 96 ILE A O 1
ATOM 804 N N . GLU A 1 97 ? -8.303 2.971 -19.475 1.00 67.50 97 GLU A N 1
ATOM 805 C CA . GLU A 1 97 ? -8.236 1.585 -19.930 1.00 67.50 97 GLU A CA 1
ATOM 806 C C . GLU A 1 97 ? -7.376 0.759 -18.967 1.00 67.50 97 GLU A C 1
ATOM 808 O O . GLU A 1 97 ? -6.272 1.160 -18.577 1.00 67.50 97 GLU A O 1
ATOM 813 N N . GLU A 1 98 ? -7.871 -0.420 -18.586 1.00 67.50 98 GLU A N 1
ATOM 814 C CA . GLU A 1 98 ? -7.056 -1.383 -17.859 1.00 67.50 98 GLU A CA 1
ATOM 815 C C . GLU A 1 98 ? -5.845 -1.750 -18.718 1.00 67.50 98 GLU A C 1
ATOM 817 O O . GLU A 1 98 ? -5.964 -2.197 -19.861 1.00 67.50 98 GLU A O 1
ATOM 822 N N . ARG A 1 99 ? -4.646 -1.559 -18.160 1.00 67.81 99 ARG A N 1
ATOM 823 C CA . ARG A 1 99 ? -3.415 -1.959 -18.837 1.00 67.81 99 ARG A CA 1
ATOM 824 C C . ARG A 1 99 ? -3.479 -3.461 -19.113 1.00 67.81 99 ARG A C 1
ATOM 826 O O . ARG A 1 99 ? -3.626 -4.248 -18.179 1.00 67.81 99 ARG A O 1
ATOM 833 N N . GLN A 1 100 ? -3.305 -3.840 -20.380 1.00 63.03 100 GLN A N 1
ATOM 834 C CA . GLN A 1 100 ? -3.229 -5.241 -20.788 1.00 63.03 100 GLN A CA 1
ATOM 835 C C . GLN A 1 100 ? -2.200 -6.005 -19.946 1.00 63.03 100 GLN A C 1
ATOM 837 O O . GLN A 1 100 ? -1.172 -5.453 -19.531 1.00 63.03 100 GLN A O 1
ATOM 842 N N . ALA A 1 101 ? -2.495 -7.280 -19.685 1.00 62.44 101 ALA A N 1
ATOM 843 C CA . ALA A 1 101 ? -1.625 -8.152 -18.914 1.00 62.44 101 ALA A CA 1
ATOM 844 C C . ALA A 1 101 ? -0.214 -8.140 -19.516 1.00 62.44 101 ALA A C 1
ATOM 846 O O . ALA A 1 101 ? -0.012 -8.464 -20.683 1.00 62.44 101 ALA A O 1
ATOM 847 N N . TRP A 1 102 ? 0.768 -7.733 -18.718 1.00 64.50 102 TRP A N 1
ATOM 848 C CA . TRP A 1 102 ? 2.149 -7.702 -19.173 1.00 64.50 102 TRP A CA 1
ATOM 849 C C . TRP A 1 102 ? 2.730 -9.107 -19.137 1.00 64.50 102 TRP A C 1
ATOM 851 O O . TRP A 1 102 ? 2.782 -9.738 -18.078 1.00 64.50 102 TRP A O 1
ATOM 861 N N . ASN A 1 103 ? 3.162 -9.568 -20.306 1.00 66.75 103 ASN A N 1
ATOM 862 C CA . ASN A 1 103 ? 3.896 -10.806 -20.475 1.00 66.75 103 ASN A CA 1
ATOM 863 C C . ASN A 1 103 ? 5.407 -10.495 -20.521 1.00 66.75 103 ASN A C 1
ATOM 865 O O . ASN A 1 103 ? 5.836 -9.798 -21.447 1.00 66.75 103 ASN A O 1
ATOM 869 N N . PRO A 1 104 ? 6.212 -10.967 -19.549 1.00 60.78 104 PRO A N 1
ATOM 870 C CA . PRO A 1 104 ? 7.657 -10.756 -19.544 1.00 60.78 104 PRO A CA 1
ATOM 871 C C . PRO A 1 104 ? 8.383 -11.371 -20.751 1.00 60.78 104 PRO A C 1
ATOM 873 O O . PRO A 1 104 ? 9.490 -10.935 -21.046 1.00 60.78 104 PRO A O 1
ATOM 876 N N . GLU A 1 105 ? 7.796 -12.377 -21.411 1.00 60.03 105 GLU A N 1
ATOM 877 C CA . GLU A 1 105 ? 8.419 -13.087 -22.542 1.00 60.03 105 GLU A CA 1
ATOM 878 C C . GLU A 1 105 ? 8.197 -12.391 -23.896 1.00 60.03 105 GLU A C 1
ATOM 880 O O . GLU A 1 105 ? 9.052 -12.462 -24.772 1.00 60.03 105 GLU A O 1
ATOM 885 N N . GLU A 1 106 ? 7.076 -11.684 -24.074 1.00 58.34 106 GLU A N 1
ATOM 886 C CA . GLU A 1 106 ? 6.736 -11.010 -25.341 1.00 58.34 106 GLU A CA 1
ATOM 887 C C . GLU A 1 106 ? 7.164 -9.535 -25.376 1.00 58.34 106 GLU A C 1
ATOM 889 O O . GLU A 1 106 ? 7.382 -8.970 -26.447 1.00 58.34 106 GLU A O 1
ATOM 894 N N . ASN A 1 107 ? 7.309 -8.893 -24.214 1.00 60.44 107 ASN A N 1
ATOM 895 C CA . ASN A 1 107 ? 7.626 -7.470 -24.116 1.00 60.44 107 ASN A CA 1
ATOM 896 C C . ASN A 1 107 ? 9.129 -7.269 -23.875 1.00 60.44 107 ASN A C 1
ATOM 898 O O . ASN A 1 107 ? 9.560 -7.058 -22.743 1.00 60.44 107 ASN A O 1
ATOM 902 N N . ASN A 1 108 ? 9.925 -7.345 -24.947 1.00 51.56 108 ASN A N 1
ATOM 903 C CA . ASN A 1 108 ? 11.354 -7.012 -24.925 1.00 51.56 108 ASN A CA 1
ATOM 904 C C . ASN A 1 108 ? 11.557 -5.559 -24.439 1.00 51.56 108 ASN A C 1
ATOM 906 O O . ASN A 1 108 ? 11.125 -4.604 -25.085 1.00 51.56 108 ASN A O 1
ATOM 910 N N . ASP A 1 109 ? 12.221 -5.393 -23.294 1.00 57.59 109 ASP A N 1
ATOM 911 C CA . ASP A 1 109 ? 12.347 -4.145 -22.525 1.00 57.59 109 ASP A CA 1
ATOM 912 C C . ASP A 1 109 ? 13.359 -3.130 -23.109 1.00 57.59 109 ASP A C 1
ATOM 914 O O . ASP A 1 109 ? 14.193 -2.588 -22.387 1.00 57.59 109 ASP A O 1
ATOM 918 N N . ALA A 1 110 ? 13.296 -2.841 -24.413 1.00 46.09 110 ALA A N 1
ATOM 919 C CA . ALA A 1 110 ? 14.281 -1.983 -25.087 1.00 46.09 110 ALA A CA 1
ATOM 920 C C . ALA A 1 110 ? 13.860 -0.518 -25.324 1.00 46.09 110 ALA A C 1
ATOM 922 O O . ALA A 1 110 ? 14.694 0.275 -25.751 1.00 46.09 110 ALA A O 1
ATOM 923 N N . ALA A 1 111 ? 12.616 -0.102 -25.072 1.00 47.34 111 ALA A N 1
ATOM 924 C CA . ALA A 1 111 ? 12.227 1.285 -25.351 1.00 47.34 111 ALA A CA 1
ATOM 925 C C . ALA A 1 111 ? 11.021 1.747 -24.527 1.00 47.34 111 ALA A C 1
ATOM 927 O O . ALA A 1 111 ? 9.896 1.380 -24.848 1.00 47.34 111 ALA A O 1
ATOM 928 N N . ALA A 1 112 ? 11.274 2.544 -23.482 1.00 44.59 112 ALA A N 1
ATOM 929 C CA . ALA A 1 112 ? 10.440 3.658 -22.991 1.00 44.59 112 ALA A CA 1
ATOM 930 C C . ALA A 1 112 ? 10.710 3.921 -21.496 1.00 44.59 112 ALA A C 1
ATOM 932 O O . ALA A 1 112 ? 9.860 3.668 -20.649 1.00 44.59 112 ALA A O 1
ATOM 933 N N . ASP A 1 113 ? 11.892 4.434 -21.171 1.00 40.88 113 ASP A N 1
ATOM 934 C CA . ASP A 1 113 ? 12.028 5.379 -20.059 1.00 40.88 113 ASP A CA 1
ATOM 935 C C . ASP A 1 113 ? 12.692 6.612 -20.681 1.00 40.88 113 ASP A C 1
ATOM 937 O O . ASP A 1 113 ? 13.912 6.696 -20.807 1.00 40.88 113 ASP A O 1
ATOM 941 N N . THR A 1 114 ? 11.874 7.527 -21.205 1.00 38.16 114 THR A N 1
ATOM 942 C CA . THR A 1 114 ? 12.354 8.871 -21.523 1.00 38.16 114 THR A CA 1
ATOM 943 C C . THR A 1 114 ? 12.572 9.550 -20.181 1.00 38.16 114 THR A C 1
ATOM 945 O O . THR A 1 114 ? 11.610 9.859 -19.483 1.00 38.16 114 THR A O 1
ATOM 948 N N . GLU A 1 115 ? 13.834 9.724 -19.805 1.00 40.16 115 GLU A N 1
ATOM 949 C CA . GLU A 1 115 ? 14.238 10.546 -18.671 1.00 40.16 115 GLU A CA 1
ATOM 950 C C . GLU A 1 115 ? 13.627 11.951 -18.825 1.00 40.16 115 GLU A C 1
ATOM 952 O O . GLU A 1 115 ? 14.064 12.742 -19.665 1.00 40.16 115 GLU A O 1
ATOM 957 N N . GLU A 1 116 ? 12.610 12.283 -18.024 1.00 38.03 116 GLU A N 1
ATOM 958 C CA . GLU A 1 116 ? 12.260 13.682 -17.779 1.00 38.03 116 GLU A CA 1
ATOM 959 C C . GLU A 1 116 ? 13.416 14.307 -16.993 1.00 38.03 116 GLU A C 1
ATOM 961 O O . GLU A 1 116 ? 13.548 14.147 -15.779 1.00 38.03 116 GLU A O 1
ATOM 966 N N . LYS A 1 117 ? 14.306 14.993 -17.716 1.00 36.81 117 LYS A N 1
ATOM 967 C CA . LYS A 1 117 ? 15.258 15.925 -17.119 1.00 36.81 117 LYS A CA 1
ATOM 968 C C . LYS A 1 117 ? 14.476 17.088 -16.526 1.00 36.81 117 LYS A C 1
ATOM 970 O O . LYS A 1 117 ? 13.998 17.950 -17.259 1.00 36.81 117 LYS A O 1
ATOM 975 N N . ASP A 1 118 ? 14.407 17.112 -15.204 1.00 37.81 118 ASP A N 1
ATOM 976 C CA . ASP A 1 118 ? 13.974 18.264 -14.426 1.00 37.81 118 ASP A CA 1
ATOM 977 C C . ASP A 1 118 ? 14.965 19.418 -14.677 1.00 37.81 118 ASP A C 1
ATOM 979 O O . ASP A 1 118 ? 16.081 19.454 -14.150 1.00 37.81 118 ASP A O 1
ATOM 983 N N . SER A 1 119 ? 14.625 20.310 -15.610 1.00 38.81 119 SER A N 1
ATOM 984 C CA . SER A 1 119 ? 15.372 21.541 -15.848 1.00 38.81 119 SER A CA 1
ATOM 985 C C . SER A 1 119 ? 14.851 22.614 -14.897 1.00 38.81 119 SER A C 1
ATOM 987 O O . SER A 1 119 ? 13.884 23.314 -15.203 1.00 38.81 119 SER A O 1
ATOM 989 N N . ASP A 1 120 ? 15.512 22.739 -13.750 1.00 41.22 120 ASP A N 1
ATOM 990 C CA . ASP A 1 120 ? 15.359 23.855 -12.820 1.00 41.22 120 ASP A CA 1
ATOM 991 C C . ASP A 1 120 ? 15.691 25.184 -13.532 1.00 41.22 120 ASP A C 1
ATOM 993 O O . ASP A 1 120 ? 16.856 25.506 -13.779 1.00 41.22 120 ASP A O 1
ATOM 997 N N . GLU A 1 121 ? 14.673 25.988 -13.855 1.00 44.50 121 GLU A N 1
ATOM 998 C CA . GLU A 1 121 ? 14.850 27.388 -14.253 1.00 44.50 121 GLU A CA 1
ATOM 999 C C . GLU A 1 121 ? 14.101 28.313 -13.270 1.00 44.50 121 GLU A C 1
ATOM 1001 O O . GLU A 1 121 ? 12.871 28.251 -13.150 1.00 44.50 121 GLU A O 1
ATOM 1006 N N . PRO A 1 122 ? 14.797 29.210 -12.542 1.00 44.28 122 PRO A N 1
ATOM 1007 C CA . PRO A 1 122 ? 14.155 30.059 -11.550 1.00 44.28 122 PRO A CA 1
ATOM 1008 C C . PRO A 1 122 ? 13.372 31.190 -12.231 1.00 44.28 122 PRO A C 1
ATOM 1010 O O . PRO A 1 122 ? 13.936 32.142 -12.781 1.00 44.28 122 PRO A O 1
ATOM 1013 N N . LYS A 1 123 ? 12.037 31.138 -12.138 1.00 44.78 123 LYS A N 1
ATOM 1014 C CA . LYS A 1 123 ? 11.142 32.217 -12.587 1.00 44.78 123 LYS A CA 1
ATOM 1015 C C . LYS A 1 123 ? 11.412 33.506 -11.796 1.00 44.78 123 LYS A C 1
ATOM 1017 O O . LYS A 1 123 ? 10.967 33.672 -10.659 1.00 44.78 123 LYS A O 1
ATOM 1022 N N . LYS A 1 124 ? 12.107 34.459 -12.428 1.00 41.00 124 LYS A N 1
ATOM 1023 C CA . LYS A 1 124 ? 12.279 35.842 -11.949 1.00 41.00 124 LYS A CA 1
ATOM 1024 C C . LYS A 1 124 ? 10.912 36.484 -11.681 1.00 41.00 124 LYS A C 1
ATOM 1026 O O . LYS A 1 124 ? 10.156 36.776 -12.608 1.00 41.00 124 LYS A O 1
ATOM 1031 N N . ARG A 1 125 ? 10.611 36.762 -10.410 1.00 47.22 125 ARG A N 1
ATOM 1032 C CA . ARG A 1 125 ? 9.462 37.583 -10.001 1.00 47.22 125 ARG A CA 1
ATOM 1033 C C . ARG A 1 125 ? 9.691 39.014 -10.499 1.00 47.22 125 ARG A C 1
ATOM 1035 O O . ARG A 1 125 ? 10.617 39.684 -10.049 1.00 47.22 125 ARG A O 1
ATOM 1042 N N . LYS A 1 126 ? 8.865 39.487 -11.438 1.00 43.81 126 LYS A N 1
ATOM 1043 C CA . LYS A 1 126 ? 8.845 40.899 -11.849 1.00 43.81 126 LYS A CA 1
ATOM 1044 C C . LYS A 1 126 ? 8.267 41.737 -10.707 1.00 43.81 126 LYS A C 1
ATOM 1046 O O . LYS A 1 126 ? 7.101 41.584 -10.353 1.00 43.81 126 LYS A O 1
ATOM 1051 N N . GLY A 1 127 ? 9.105 42.593 -10.127 1.00 37.12 127 GLY A N 1
ATOM 1052 C CA . GLY A 1 127 ? 8.715 43.571 -9.119 1.00 37.12 127 GLY A CA 1
ATOM 1053 C C . GLY A 1 127 ? 7.747 44.613 -9.682 1.00 37.12 127 GLY A C 1
ATOM 1054 O O . GLY A 1 127 ? 7.983 45.187 -10.744 1.00 37.12 127 GLY A O 1
ATOM 1055 N N . LEU A 1 128 ? 6.665 44.865 -8.946 1.00 46.75 128 LEU A N 1
ATOM 1056 C CA . LEU A 1 128 ? 5.848 46.068 -9.073 1.00 46.75 128 LEU A CA 1
ATOM 1057 C C . LEU A 1 128 ? 6.569 47.209 -8.344 1.00 46.75 128 LEU A C 1
ATOM 1059 O O . LEU A 1 128 ? 6.312 47.436 -7.171 1.00 46.75 128 LEU A O 1
ATOM 1063 N N . PHE A 1 129 ? 7.472 47.922 -9.009 1.00 41.91 129 PHE A N 1
ATOM 1064 C CA . PHE A 1 129 ? 7.871 49.267 -8.589 1.00 41.91 129 PHE A CA 1
ATOM 1065 C C . PHE A 1 129 ? 8.356 50.043 -9.814 1.00 41.91 129 PHE A C 1
ATOM 1067 O O . PHE A 1 129 ? 9.199 49.560 -10.564 1.00 41.91 129 PHE A O 1
ATOM 1074 N N . GLY A 1 130 ? 7.819 51.249 -10.008 1.00 36.78 130 GLY A N 1
ATOM 1075 C CA . GLY A 1 130 ? 8.365 52.224 -10.952 1.00 36.78 130 GLY A CA 1
ATOM 1076 C C . GLY A 1 130 ? 7.487 52.518 -12.166 1.00 36.78 130 GLY A C 1
ATOM 1077 O O . GLY A 1 130 ? 7.838 52.192 -13.295 1.00 36.78 130 GLY A O 1
ATOM 1078 N N . ARG A 1 131 ? 6.374 53.225 -11.956 1.00 39.31 131 ARG A N 1
ATOM 1079 C CA . ARG A 1 131 ? 5.793 54.074 -12.999 1.00 39.31 131 ARG A CA 1
ATOM 1080 C C . ARG A 1 131 ? 5.460 55.425 -12.377 1.00 39.31 131 ARG A C 1
ATOM 1082 O O . ARG A 1 131 ? 4.432 55.538 -11.732 1.00 39.31 131 ARG A O 1
ATOM 1089 N N . LEU A 1 132 ? 6.338 56.413 -12.563 1.00 39.50 132 LEU A N 1
ATOM 1090 C CA . LEU A 1 132 ? 5.945 57.799 -12.839 1.00 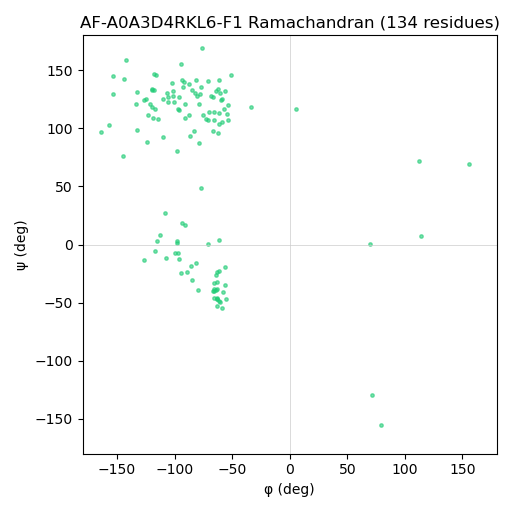39.50 132 LEU A CA 1
ATOM 1091 C C . LEU A 1 132 ? 7.139 58.602 -13.395 1.00 39.50 132 LEU A C 1
ATOM 1093 O O . LEU A 1 132 ? 8.025 59.051 -12.678 1.00 39.50 132 LEU A O 1
ATOM 1097 N N . SER A 1 133 ? 7.145 58.669 -14.727 1.00 42.06 133 SER A N 1
ATOM 1098 C CA . SER A 1 133 ? 7.543 59.771 -15.613 1.00 42.06 133 SER A CA 1
ATOM 1099 C C . SER A 1 133 ? 8.148 61.031 -14.972 1.00 42.06 133 SER A C 1
ATOM 1101 O O . SER A 1 133 ? 7.435 61.806 -14.338 1.00 42.06 133 SER A O 1
ATOM 1103 N N . LYS A 1 134 ? 9.413 61.319 -15.306 1.00 44.25 134 LYS A N 1
ATOM 1104 C CA . LYS A 1 134 ? 9.894 62.696 -15.505 1.00 44.25 134 LYS A CA 1
ATOM 1105 C C . LYS A 1 134 ? 9.588 63.108 -16.946 1.00 44.25 134 LYS A C 1
ATOM 1107 O O . LYS A 1 134 ? 9.894 62.347 -17.863 1.00 44.25 134 LYS A O 1
ATOM 1112 N N . LYS A 1 135 ? 9.028 64.300 -17.126 1.00 50.19 135 LYS A N 1
ATOM 1113 C CA . LYS A 1 135 ? 9.066 65.046 -18.383 1.00 50.19 135 LYS A CA 1
ATOM 1114 C C . LYS A 1 135 ? 9.439 66.485 -18.037 1.00 50.19 135 LYS A C 1
ATOM 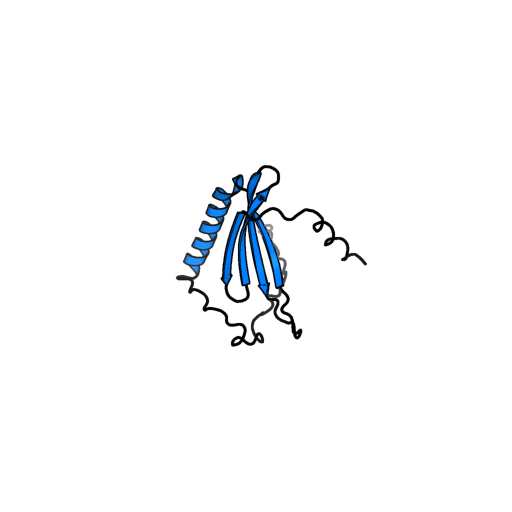1116 O O . LYS A 1 135 ? 8.767 67.060 -17.188 1.00 50.19 135 LYS A O 1
ATOM 1121 N N . ASP A 1 136 ? 10.554 66.897 -18.634 1.00 48.97 136 ASP A N 1
ATOM 1122 C CA . ASP A 1 136 ? 11.055 68.240 -18.968 1.00 48.97 136 ASP A CA 1
ATOM 1123 C C . ASP A 1 136 ? 10.784 69.406 -18.005 1.00 48.97 136 ASP A C 1
ATOM 1125 O O . ASP A 1 136 ? 9.620 69.846 -17.876 1.00 48.97 136 ASP A O 1
#

Radius of gyration: 23.85 Å; Cα contacts (8 Å, |Δi|>4): 129; chains: 1; bounding box: 45×82×46 Å

Nearest PDB structures (foldseek):
  8i6v-assembly1_D  TM=5.380E-01  e=2.207E-01  Saccharomyces cerevisiae S288C
  2h36-assembly1_X  TM=6.446E-01  e=5.998E-01  Sulfolobus islandicus filamentous virus
  7ytj-assembly1_E  TM=5.444E-01  e=1.235E+00  Saccharomyces cerevisiae
  6yfi-assembly2_C  TM=5.260E-01  e=6.703E-01  Leviviridae sp.
  5fs4-assembly1_A  TM=3.261E-01  e=1.045E+00  Acinetobacter phage AP205

Foldseek 3Di:
DPPPPPPPDPDPPDDFDFPDWDWDDAAQWIWIWTWGADPVRFTKTKIKIWGFDPDPPDPDTDTDIDIDIGGPVCVVVVVVVVVVVVVVVCVVPPDDDRPPDHDPVPDDRDDDDPDPDPDDDDPDDDDPDDDDDDDD

Solvent-accessible surface area (backbone atoms only — not comparable to full-atom values): 9127 Å² total; per-residue (Å²): 144,77,89,80,71,84,82,80,82,67,86,86,60,79,77,64,53,72,80,44,75,48,77,46,83,57,58,66,29,36,38,37,46,29,35,30,40,45,98,86,71,48,61,31,38,41,44,31,44,37,35,59,57,85,85,62,93,52,98,61,91,52,69,48,76,51,78,47,79,47,50,67,90,47,47,65,65,50,52,52,54,52,52,52,55,50,54,52,50,39,70,74,70,43,86,79,74,79,78,68,86,61,52,82,88,79,56,77,89,80,83,86,80,80,80,82,75,84,76,90,71,87,82,78,78,80,76,93,75,89,87,82,84,88,78,135

Mean predicted aligned error: 15.01 Å

Secondary structure (DSSP, 8-state):
--TTSSSSSSTTS-PPPEEEEEEEEETTEEEEEEEEE-TTS-EEEEEEEEEEPTT--SSS--EEEEEEEEEGGGHHHHHHHHHHHHHHHHHHH-S-PPPPPP-TTT----S-------------------------